Protein AF-A0A4D6N142-F1 (afdb_monomer_lite)

Organism: Vigna unguiculata (NCBI:txid3917)

Foldseek 3Di:
DDDDDDDDDDDPPPPPPPPPPPVPPDDLVVVLVVQQVVQQPDDLVSLCCVPPVVVDDWGKDFDFDPCLVVVLLVVVVVVPDDPVPDDRDPDDPDPVNVVSRVVGTPDMHTHPDGHDHDDDDD

Structure (mmCIF, N/CA/C/O backbone):
data_AF-A0A4D6N142-F1
#
_entry.id   AF-A0A4D6N142-F1
#
loop_
_atom_site.group_PDB
_atom_site.id
_atom_site.type_symbol
_atom_site.label_atom_id
_atom_site.label_alt_id
_atom_site.label_comp_id
_atom_site.label_asym_id
_atom_site.label_entity_id
_atom_site.label_seq_id
_atom_site.pdbx_PDB_ins_code
_atom_site.Cartn_x
_atom_site.Cartn_y
_atom_site.Cartn_z
_atom_site.occupancy
_atom_site.B_iso_or_equiv
_atom_site.auth_seq_id
_atom_site.auth_comp_id
_atom_site.auth_asym_id
_atom_site.auth_atom_id
_atom_site.pdbx_PDB_model_num
ATOM 1 N N . MET A 1 1 ? -41.111 -25.253 55.307 1.00 45.56 1 MET A N 1
ATOM 2 C CA . MET A 1 1 ? -40.672 -26.613 54.936 1.00 45.56 1 MET A CA 1
ATOM 3 C C . MET A 1 1 ? -41.889 -27.205 54.247 1.00 45.56 1 MET A C 1
ATOM 5 O O . MET A 1 1 ? -42.939 -27.171 54.860 1.00 45.56 1 MET A O 1
ATOM 9 N N . ASP A 1 2 ? -41.910 -27.446 52.943 1.00 42.75 2 ASP A N 1
ATOM 10 C CA . ASP A 1 2 ? -40.875 -28.055 52.115 1.00 42.75 2 ASP A CA 1
ATOM 11 C C . ASP A 1 2 ? -40.637 -27.294 50.808 1.00 42.75 2 ASP A C 1
ATOM 13 O O . ASP A 1 2 ? -41.562 -26.839 50.141 1.00 42.75 2 ASP A O 1
ATOM 17 N N . GLY A 1 3 ? -39.357 -27.130 50.480 1.00 37.03 3 GLY A N 1
ATOM 18 C CA . GLY A 1 3 ? -38.912 -26.670 49.174 1.00 37.03 3 GLY A CA 1
ATOM 19 C C . GLY A 1 3 ? -38.708 -27.830 48.199 1.00 37.03 3 GLY A C 1
ATOM 20 O O . GLY A 1 3 ? -38.948 -28.988 48.538 1.00 37.03 3 GLY A O 1
ATOM 21 N N . LYS A 1 4 ? -38.116 -27.466 47.051 1.00 41.62 4 LYS A N 1
ATOM 22 C CA . LYS A 1 4 ? -37.765 -28.260 45.851 1.00 41.62 4 LYS A CA 1
ATOM 23 C C . LYS A 1 4 ? -38.856 -28.174 44.773 1.00 41.62 4 LYS A C 1
ATOM 25 O O . LYS A 1 4 ? -40.022 -28.360 45.063 1.00 41.62 4 LYS A O 1
ATOM 30 N N . LYS A 1 5 ? -38.557 -27.908 43.502 1.00 36.97 5 LYS A N 1
ATOM 31 C CA . LYS A 1 5 ? -37.288 -27.728 42.784 1.00 36.97 5 LYS A CA 1
ATOM 32 C C . LYS A 1 5 ? -37.615 -26.988 41.482 1.00 36.97 5 LYS A C 1
ATOM 34 O O . LYS A 1 5 ? -38.625 -27.269 40.849 1.00 36.97 5 LYS A O 1
ATOM 39 N N . LEU A 1 6 ? -36.750 -26.046 41.134 1.00 37.47 6 LEU A N 1
ATOM 40 C CA . LEU A 1 6 ? -36.702 -25.340 39.860 1.00 37.47 6 LEU A CA 1
ATOM 41 C C . LEU A 1 6 ? -36.504 -26.324 38.701 1.00 37.47 6 LEU A C 1
ATOM 43 O O . LEU A 1 6 ? -35.564 -27.115 38.748 1.00 37.47 6 LEU A O 1
ATOM 47 N N . GLU A 1 7 ? -37.298 -26.195 37.642 1.00 33.50 7 GLU A N 1
ATOM 48 C CA . GLU A 1 7 ? -36.910 -26.634 36.300 1.00 33.50 7 GLU A CA 1
ATOM 49 C C . GLU A 1 7 ? -37.274 -25.537 35.298 1.00 33.50 7 GLU A C 1
ATOM 51 O O . GLU A 1 7 ? -38.403 -25.418 34.829 1.00 33.50 7 GLU A O 1
ATOM 56 N N . TYR A 1 8 ? -36.280 -24.700 35.006 1.00 30.25 8 TYR A N 1
ATOM 57 C CA . TYR A 1 8 ? -36.270 -23.848 33.828 1.00 30.25 8 TYR A CA 1
ATOM 58 C C . TYR A 1 8 ? -35.992 -24.747 32.624 1.00 30.25 8 TYR A C 1
ATOM 60 O O . TYR A 1 8 ? -34.934 -25.372 32.544 1.00 30.25 8 TYR A O 1
ATOM 68 N N . LYS A 1 9 ? -36.951 -24.847 31.704 1.00 39.12 9 LYS A N 1
ATOM 69 C CA . LYS A 1 9 ? -36.753 -25.545 30.436 1.00 39.12 9 LYS A CA 1
ATOM 70 C C . LYS A 1 9 ? -36.220 -24.574 29.390 1.00 39.12 9 LYS A C 1
ATOM 72 O O . LYS A 1 9 ? -36.951 -23.699 28.948 1.00 39.12 9 LYS A O 1
ATOM 77 N N . GLY A 1 10 ? -34.979 -24.835 28.986 1.00 33.06 10 GLY A N 1
ATOM 78 C CA . GLY A 1 10 ? -34.554 -24.820 27.589 1.00 33.06 10 GLY A CA 1
ATOM 79 C C . GLY A 1 10 ? -34.252 -23.457 26.989 1.00 33.06 10 GLY A C 1
ATOM 80 O O . GLY A 1 10 ? -35.142 -22.785 26.485 1.00 33.06 10 GLY A O 1
ATOM 81 N N . GLU A 1 11 ? -32.963 -23.126 26.968 1.00 36.75 11 GLU A N 1
ATOM 82 C CA . GLU A 1 11 ? -32.345 -22.217 26.007 1.00 36.75 11 GLU A CA 1
ATOM 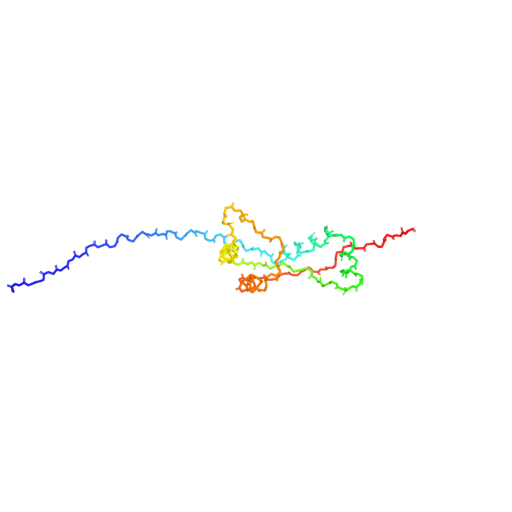83 C C . GLU A 1 11 ? -32.809 -22.547 24.582 1.00 36.75 11 GLU A C 1
ATOM 85 O O . GLU A 1 11 ? -32.475 -23.599 24.032 1.00 36.75 11 GLU A O 1
ATOM 90 N N . GLU A 1 12 ? -33.534 -21.628 23.947 1.00 34.97 12 GLU A N 1
ATOM 91 C CA . GLU A 1 12 ? -33.590 -21.604 22.492 1.00 34.97 12 GLU A CA 1
ATOM 92 C C . GLU A 1 12 ? -32.272 -20.985 22.019 1.00 34.97 12 GLU A C 1
ATOM 94 O O . GLU A 1 12 ? -32.120 -19.774 21.857 1.00 34.97 12 GLU A O 1
ATOM 99 N N . ALA A 1 13 ? -31.259 -21.843 21.904 1.00 37.62 13 ALA A N 1
ATOM 100 C CA . ALA A 1 13 ? -30.022 -21.519 21.228 1.00 37.62 13 ALA A CA 1
ATOM 101 C C . ALA A 1 13 ? -30.373 -21.173 19.777 1.00 37.62 13 ALA A C 1
ATOM 103 O O . ALA A 1 13 ? -30.522 -22.057 18.930 1.00 37.62 13 ALA A O 1
ATOM 104 N N . VAL A 1 14 ? -30.513 -19.876 19.498 1.00 38.09 14 VAL A N 1
ATOM 105 C CA . VAL A 1 14 ? -30.452 -19.338 18.142 1.00 38.09 14 VAL A CA 1
ATOM 106 C C . VAL A 1 14 ? -29.081 -19.725 17.609 1.00 38.09 14 VAL A C 1
ATOM 108 O O . VAL A 1 14 ? -28.070 -19.073 17.877 1.00 38.09 14 VAL A O 1
ATOM 111 N N . LYS A 1 15 ? -29.052 -20.852 16.896 1.00 36.78 15 LYS A N 1
ATOM 112 C CA . LYS A 1 15 ? -27.958 -21.256 16.029 1.00 36.78 15 LYS A CA 1
ATOM 113 C C . LYS A 1 15 ? -27.813 -20.138 15.009 1.00 36.78 15 LYS A C 1
ATOM 115 O O . LYS A 1 15 ? -28.537 -20.095 14.023 1.00 36.78 15 LYS A O 1
ATOM 120 N N . ARG A 1 16 ? -26.914 -19.193 15.282 1.00 41.00 16 ARG A N 1
ATOM 121 C CA . ARG A 1 16 ? -26.354 -18.368 14.221 1.00 41.00 16 ARG A CA 1
ATOM 122 C C . ARG A 1 16 ? -25.524 -19.324 13.390 1.00 41.00 16 ARG A C 1
ATOM 124 O O . ARG A 1 16 ? -24.469 -19.784 13.822 1.00 41.00 16 ARG A O 1
ATOM 131 N N . GLU A 1 17 ? -26.115 -19.725 12.278 1.00 35.03 17 GLU A N 1
ATOM 132 C CA . GLU A 1 17 ? -25.448 -20.432 11.204 1.00 35.03 17 GLU A CA 1
ATOM 133 C C . GLU A 1 17 ? -24.178 -19.642 10.888 1.00 35.03 17 GLU A C 1
ATOM 135 O O . GLU A 1 17 ? -24.226 -18.432 10.665 1.00 35.03 17 GLU A O 1
ATOM 140 N N . ALA A 1 18 ? -23.028 -20.304 11.009 1.00 43.94 18 ALA A N 1
ATOM 141 C CA . ALA A 1 18 ? -21.761 -19.741 10.592 1.00 43.94 18 ALA A CA 1
ATOM 142 C C . ALA A 1 18 ? -21.875 -19.492 9.088 1.00 43.94 18 ALA A C 1
ATOM 144 O O . ALA A 1 18 ? -21.851 -20.433 8.292 1.00 43.94 18 ALA A O 1
ATOM 145 N N . GLU A 1 19 ? -22.102 -18.233 8.717 1.00 45.06 19 GLU A N 1
ATOM 146 C CA . GLU A 1 19 ? -22.097 -17.811 7.329 1.00 45.06 19 GLU A CA 1
ATOM 147 C C . GLU A 1 19 ? -20.730 -18.165 6.751 1.00 45.06 19 GLU A C 1
ATOM 149 O O . GLU A 1 19 ? -19.687 -17.760 7.258 1.00 45.06 19 GLU A O 1
ATOM 154 N N . ASN A 1 20 ? -20.788 -19.013 5.731 1.00 48.75 20 ASN A N 1
ATOM 155 C CA . ASN A 1 20 ? -19.708 -19.478 4.886 1.00 48.75 20 ASN A CA 1
ATOM 156 C C . ASN A 1 20 ? -18.686 -18.358 4.625 1.00 48.75 20 ASN A C 1
ATOM 158 O O . ASN A 1 20 ? -18.899 -17.508 3.756 1.00 48.75 20 ASN A O 1
ATOM 162 N N . GLU A 1 21 ? -17.590 -18.358 5.388 1.00 53.22 21 GLU A N 1
ATOM 163 C CA . GLU A 1 21 ? -16.417 -17.526 5.144 1.00 53.22 21 GLU A CA 1
ATOM 164 C C . GLU A 1 21 ? -15.834 -17.977 3.804 1.00 53.22 21 GLU A C 1
ATOM 166 O O . GLU A 1 21 ? -14.976 -18.856 3.722 1.00 53.22 21 GLU A O 1
ATOM 171 N N . ASN A 1 22 ? -16.340 -17.386 2.722 1.00 56.56 22 ASN A N 1
ATOM 172 C CA . ASN A 1 22 ? -15.737 -17.479 1.408 1.00 56.56 22 ASN A CA 1
ATOM 173 C C . ASN A 1 22 ? -14.435 -16.675 1.470 1.00 56.56 22 ASN A C 1
ATOM 175 O O . ASN A 1 22 ? -14.351 -15.534 1.014 1.00 56.56 22 ASN A O 1
ATOM 179 N N . THR A 1 23 ? -13.441 -17.251 2.142 1.00 59.28 23 THR A N 1
ATOM 180 C CA . THR A 1 23 ? -12.081 -16.748 2.229 1.00 59.28 23 THR A CA 1
ATOM 181 C C . THR A 1 23 ? -11.512 -16.844 0.827 1.00 59.28 23 THR A C 1
ATOM 183 O O . THR A 1 23 ? -10.995 -17.870 0.393 1.00 59.28 23 THR A O 1
ATOM 186 N N . VAL A 1 24 ? -11.685 -15.763 0.068 1.00 66.69 24 VAL A N 1
ATOM 187 C CA . VAL A 1 24 ? -11.055 -15.610 -1.236 1.00 66.69 24 VAL A CA 1
ATOM 188 C C . VAL A 1 24 ? -9.556 -15.563 -0.976 1.00 66.69 24 VAL A C 1
ATOM 190 O O . VAL A 1 24 ? -9.013 -14.541 -0.557 1.00 66.69 24 VAL A O 1
ATOM 193 N N . VAL A 1 25 ? -8.893 -16.698 -1.179 1.00 71.62 25 VAL A N 1
ATOM 194 C CA . VAL A 1 25 ? -7.437 -16.777 -1.174 1.00 71.62 25 VAL A CA 1
ATOM 195 C C . VAL A 1 25 ? -6.970 -16.069 -2.438 1.00 71.62 25 VAL A C 1
ATOM 197 O O . VAL A 1 25 ? -7.009 -16.625 -3.534 1.00 71.62 25 VAL A O 1
ATOM 200 N N . VAL A 1 26 ? -6.607 -14.796 -2.297 1.00 77.38 26 VAL A N 1
ATOM 201 C CA . VAL A 1 26 ? -5.982 -14.041 -3.379 1.00 77.38 26 VAL A CA 1
ATOM 202 C C . VAL A 1 26 ? -4.545 -14.529 -3.498 1.00 77.38 26 VAL A C 1
ATOM 204 O O . VAL A 1 26 ? -3.792 -14.483 -2.526 1.00 77.38 26 VAL A O 1
ATOM 207 N N . ASP A 1 27 ? -4.176 -15.017 -4.681 1.00 89.00 27 ASP A N 1
ATOM 208 C CA . ASP A 1 27 ? -2.801 -15.412 -4.963 1.00 89.00 27 ASP A CA 1
ATOM 209 C C . ASP A 1 27 ? -1.864 -14.203 -4.815 1.00 89.00 27 ASP A C 1
ATOM 211 O O . ASP A 1 27 ? -2.135 -13.118 -5.337 1.00 89.00 27 ASP A O 1
ATOM 215 N N . GLY A 1 28 ? -0.754 -14.391 -4.100 1.00 92.06 28 GLY A N 1
ATOM 216 C CA . GLY A 1 28 ? 0.212 -13.329 -3.834 1.00 92.06 28 GLY A CA 1
ATOM 217 C C . GLY A 1 28 ? 0.787 -12.733 -5.117 1.00 92.06 28 GLY A C 1
ATOM 218 O O . GLY A 1 28 ? 0.961 -11.519 -5.195 1.00 92.06 28 GLY A O 1
ATOM 219 N N . SER A 1 29 ? 0.966 -13.560 -6.154 1.00 94.44 29 SER A N 1
ATOM 220 C CA . SER A 1 29 ? 1.448 -13.099 -7.462 1.00 94.44 29 SER A CA 1
ATOM 221 C C . SER A 1 29 ? 0.507 -12.067 -8.099 1.00 94.44 29 SER A C 1
ATOM 223 O O . SER A 1 29 ? 0.953 -11.084 -8.686 1.00 94.44 29 SER A O 1
ATOM 225 N N . VAL A 1 30 ? -0.809 -12.217 -7.906 1.00 96.44 30 VAL A N 1
ATOM 226 C CA . VAL A 1 30 ? -1.811 -11.271 -8.415 1.00 96.44 30 VAL A CA 1
ATOM 227 C C . VAL A 1 30 ? -1.696 -9.929 -7.699 1.00 96.44 30 VAL A C 1
ATOM 229 O O . VAL A 1 30 ? -1.862 -8.884 -8.327 1.00 96.44 30 VAL A O 1
ATOM 232 N N . LEU A 1 31 ? -1.386 -9.923 -6.400 1.00 96.69 31 LEU A N 1
ATOM 233 C CA . LEU A 1 31 ? -1.197 -8.685 -5.639 1.00 96.69 31 LEU A CA 1
ATOM 234 C C . LEU A 1 31 ? 0.128 -7.993 -5.980 1.00 96.69 31 LEU A C 1
ATOM 236 O O . LEU A 1 31 ? 0.164 -6.763 -6.040 1.00 96.69 31 LEU A O 1
ATOM 240 N N . GLU A 1 32 ? 1.183 -8.746 -6.283 1.00 97.81 32 GLU A N 1
ATOM 241 C CA . GLU A 1 32 ? 2.427 -8.204 -6.847 1.00 97.81 32 GLU A CA 1
ATOM 242 C C . GLU A 1 32 ? 2.189 -7.573 -8.231 1.00 97.81 32 GLU A C 1
ATOM 244 O O . GLU A 1 32 ? 2.619 -6.442 -8.481 1.00 97.81 32 GLU A O 1
ATOM 249 N N . GLU A 1 33 ? 1.413 -8.230 -9.102 1.00 98.00 33 GLU A N 1
ATOM 250 C CA . GLU A 1 33 ? 1.006 -7.672 -10.399 1.00 98.00 33 GLU A CA 1
ATOM 251 C C . GLU A 1 33 ? 0.131 -6.415 -10.242 1.00 98.00 33 GLU A C 1
ATOM 253 O O . GLU A 1 33 ? 0.289 -5.437 -10.978 1.00 98.00 33 GLU A O 1
ATOM 258 N N . CYS A 1 34 ? -0.741 -6.372 -9.229 1.00 97.94 34 CYS A N 1
ATOM 259 C CA . CYS A 1 34 ? -1.473 -5.153 -8.878 1.00 97.94 34 CYS A CA 1
ATOM 260 C C . CYS A 1 34 ? -0.525 -4.009 -8.484 1.00 97.94 34 CYS A C 1
ATOM 262 O O . CYS A 1 34 ? -0.758 -2.866 -8.882 1.00 97.94 34 CYS A O 1
ATOM 264 N N . CYS A 1 35 ? 0.547 -4.292 -7.732 1.00 98.31 35 CYS A N 1
ATOM 265 C CA . CYS A 1 35 ? 1.515 -3.271 -7.324 1.00 98.31 35 CYS A CA 1
ATOM 266 C C . CYS A 1 35 ? 2.163 -2.605 -8.544 1.00 98.31 35 CYS A C 1
ATOM 268 O O . CYS A 1 35 ? 2.149 -1.376 -8.662 1.00 98.31 35 CYS A O 1
ATOM 270 N N . ILE A 1 36 ? 2.683 -3.406 -9.480 1.00 98.44 36 ILE A N 1
ATOM 271 C CA . ILE A 1 36 ? 3.321 -2.872 -10.689 1.00 98.44 36 ILE A CA 1
ATOM 272 C C . ILE A 1 36 ? 2.309 -2.202 -11.623 1.00 98.44 36 ILE A C 1
ATOM 274 O O . ILE A 1 36 ? 2.625 -1.172 -12.217 1.00 98.44 36 ILE A O 1
ATOM 278 N N . ALA A 1 37 ? 1.073 -2.703 -11.714 1.00 98.44 37 ALA A N 1
ATOM 279 C CA . ALA A 1 37 ? 0.020 -2.054 -12.495 1.00 98.44 37 ALA A CA 1
ATOM 280 C C . ALA A 1 37 ? -0.262 -0.623 -12.004 1.00 98.44 37 ALA A C 1
ATOM 282 O O . ALA A 1 37 ? -0.445 0.279 -12.824 1.00 98.44 37 ALA A O 1
ATOM 283 N N . VAL A 1 38 ? -0.241 -0.391 -10.686 1.00 98.25 38 VAL A N 1
ATOM 284 C CA . VAL A 1 38 ? -0.353 0.960 -10.115 1.00 98.25 38 VAL A CA 1
ATOM 285 C C . VAL A 1 38 ? 0.870 1.805 -10.475 1.00 98.25 38 VAL A C 1
ATOM 287 O O . VAL A 1 38 ? 0.697 2.917 -10.972 1.00 98.25 38 VAL A O 1
ATOM 290 N N . GLU A 1 39 ? 2.092 1.293 -10.285 1.00 98.31 39 GLU A N 1
ATOM 291 C CA . GLU A 1 39 ? 3.321 2.038 -10.611 1.00 98.31 39 GLU A CA 1
ATOM 292 C C . GLU A 1 39 ? 3.388 2.465 -12.092 1.00 98.31 39 GLU A C 1
ATOM 294 O O . GLU A 1 39 ? 3.824 3.578 -12.392 1.00 98.31 39 GLU A O 1
ATOM 299 N N . GLU A 1 40 ? 2.920 1.628 -13.025 1.00 98.25 40 GLU A N 1
ATOM 300 C CA . GLU A 1 40 ? 2.899 1.936 -14.466 1.00 98.25 40 GLU A CA 1
ATOM 301 C C . GLU A 1 40 ? 1.952 3.104 -14.816 1.00 98.25 40 GLU A C 1
ATOM 303 O O . GLU A 1 40 ? 2.209 3.845 -15.775 1.00 98.25 40 GLU A O 1
ATOM 308 N N . GLN A 1 41 ? 0.889 3.310 -14.028 1.00 98.12 41 GLN A N 1
ATOM 309 C CA . GLN A 1 41 ? -0.093 4.393 -14.207 1.00 98.12 41 GLN A CA 1
ATOM 310 C C . GLN A 1 41 ? 0.293 5.703 -13.510 1.00 98.12 41 GLN A C 1
ATOM 312 O O . GLN A 1 41 ? -0.332 6.738 -13.754 1.00 98.12 41 GLN A O 1
ATOM 317 N N . LEU A 1 42 ? 1.323 5.690 -12.662 1.00 97.44 42 LEU A N 1
ATOM 318 C CA . LEU A 1 42 ? 1.839 6.906 -12.043 1.00 97.44 42 LEU A CA 1
ATOM 319 C C . LEU A 1 42 ? 2.605 7.769 -13.057 1.00 97.44 42 LEU A C 1
ATOM 321 O O . LEU A 1 42 ? 2.921 7.360 -14.181 1.00 97.44 42 LEU A O 1
ATOM 325 N N . ASP A 1 43 ? 2.853 9.018 -12.669 1.00 96.81 43 ASP A N 1
ATOM 326 C CA . ASP A 1 43 ? 3.400 10.021 -13.571 1.00 96.81 43 ASP A CA 1
ATOM 327 C C . ASP A 1 43 ? 4.848 9.725 -14.014 1.00 96.81 43 ASP A C 1
ATOM 329 O O . ASP A 1 43 ? 5.548 8.834 -13.522 1.00 96.81 43 ASP A O 1
ATOM 333 N N . TYR A 1 44 ? 5.309 10.492 -15.001 1.00 96.75 44 TYR A N 1
ATOM 334 C CA . TYR A 1 44 ? 6.662 10.368 -15.540 1.00 96.75 44 TYR A CA 1
ATOM 335 C C . TYR A 1 44 ? 7.755 10.553 -14.475 1.00 96.75 44 TYR A C 1
ATOM 337 O O . TYR A 1 44 ? 8.800 9.909 -14.565 1.00 96.75 44 TYR A O 1
ATOM 345 N N . ILE A 1 45 ? 7.533 11.427 -13.488 1.00 97.19 45 ILE A N 1
ATOM 346 C CA . ILE A 1 45 ? 8.518 11.744 -12.450 1.00 97.19 45 ILE A CA 1
ATOM 347 C C . ILE A 1 45 ? 8.635 10.580 -11.473 1.00 97.19 45 ILE A C 1
ATOM 349 O O . ILE A 1 45 ? 9.749 10.148 -11.198 1.00 97.19 45 ILE A O 1
ATOM 353 N N . TYR A 1 46 ? 7.516 10.010 -11.024 1.00 98.00 46 TYR A N 1
ATOM 354 C CA . TYR A 1 46 ? 7.494 8.800 -10.211 1.00 98.00 46 TYR A CA 1
ATOM 355 C C . TYR A 1 46 ? 8.256 7.670 -10.904 1.00 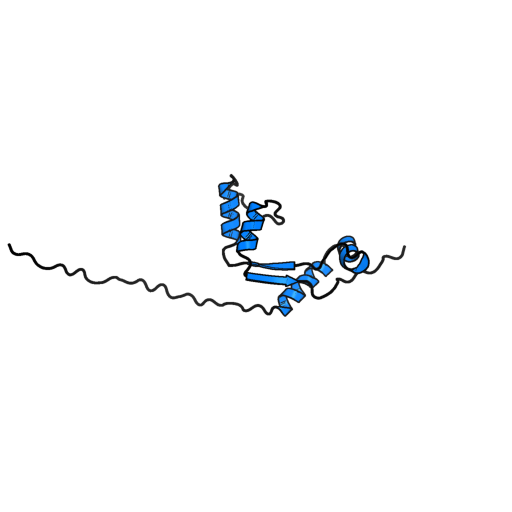98.00 46 TYR A C 1
ATOM 357 O O . TYR A 1 46 ? 9.175 7.093 -10.323 1.00 98.00 46 TYR A O 1
ATOM 365 N N . LYS A 1 47 ? 7.943 7.409 -12.180 1.00 98.06 47 LYS A N 1
ATOM 366 C CA . LYS A 1 47 ? 8.594 6.341 -12.950 1.00 98.06 47 LYS A CA 1
ATOM 367 C C . LYS A 1 47 ? 10.094 6.590 -13.139 1.00 98.06 47 LYS A C 1
ATOM 369 O O . LYS A 1 47 ? 10.863 5.634 -13.043 1.00 98.06 47 LYS A O 1
ATOM 374 N N . ARG A 1 48 ? 10.536 7.846 -13.308 1.00 97.56 48 ARG A N 1
ATOM 375 C CA . ARG A 1 48 ? 11.969 8.205 -13.305 1.00 97.56 48 ARG A CA 1
ATOM 376 C C . ARG A 1 48 ? 12.615 7.925 -11.953 1.00 97.56 48 ARG A C 1
ATOM 378 O O . ARG A 1 48 ? 13.643 7.256 -11.897 1.00 97.56 48 ARG A O 1
ATOM 385 N N . CYS A 1 49 ? 12.007 8.413 -10.873 1.00 98.06 49 CYS A N 1
ATOM 386 C CA . CYS A 1 49 ? 12.522 8.260 -9.516 1.00 98.06 49 CYS A CA 1
ATOM 387 C C . CYS A 1 49 ? 12.638 6.786 -9.107 1.00 98.06 49 CYS A C 1
ATOM 389 O O . CYS A 1 49 ? 13.588 6.403 -8.428 1.00 98.06 49 CYS A O 1
ATOM 391 N N . ARG A 1 50 ? 11.690 5.959 -9.556 1.00 97.94 50 ARG A N 1
ATOM 392 C CA . ARG A 1 50 ? 11.633 4.521 -9.295 1.00 97.94 50 ARG A CA 1
ATOM 393 C C . ARG A 1 50 ? 12.625 3.715 -10.143 1.00 97.94 50 ARG A C 1
ATOM 395 O O . ARG A 1 50 ? 13.267 2.809 -9.614 1.00 97.94 50 ARG A O 1
ATOM 402 N N . SER A 1 51 ? 12.760 4.039 -11.431 1.00 97.38 51 SER A N 1
ATOM 403 C CA . SER A 1 51 ? 13.501 3.209 -12.402 1.00 97.38 51 SER A CA 1
ATOM 404 C C . SER A 1 51 ? 14.941 3.663 -12.633 1.00 97.38 51 SER A C 1
ATOM 406 O O . SER A 1 51 ? 15.819 2.831 -12.844 1.00 97.38 51 SER A O 1
ATOM 408 N N . HIS A 1 52 ? 15.193 4.974 -12.587 1.00 96.50 52 HIS A N 1
ATOM 409 C CA . HIS A 1 52 ? 16.479 5.585 -12.932 1.00 96.50 52 HIS A CA 1
ATOM 410 C C . HIS A 1 52 ? 17.166 6.212 -11.716 1.00 96.50 52 HIS A C 1
ATOM 412 O O . HIS A 1 52 ? 18.260 5.792 -11.358 1.00 96.50 52 HIS A O 1
ATOM 418 N N . ASP A 1 53 ? 16.515 7.170 -11.043 1.00 97.19 53 ASP A N 1
ATOM 419 C CA . ASP A 1 53 ? 17.156 7.922 -9.947 1.00 97.19 53 ASP A CA 1
ATOM 420 C C . ASP A 1 53 ? 17.269 7.084 -8.656 1.00 97.19 53 ASP A C 1
ATOM 422 O O . ASP A 1 53 ? 18.003 7.452 -7.741 1.00 97.19 53 ASP A O 1
ATOM 426 N N . LYS A 1 54 ? 16.530 5.964 -8.576 1.00 96.19 54 LYS A N 1
ATOM 427 C CA . LYS A 1 54 ? 16.456 5.032 -7.433 1.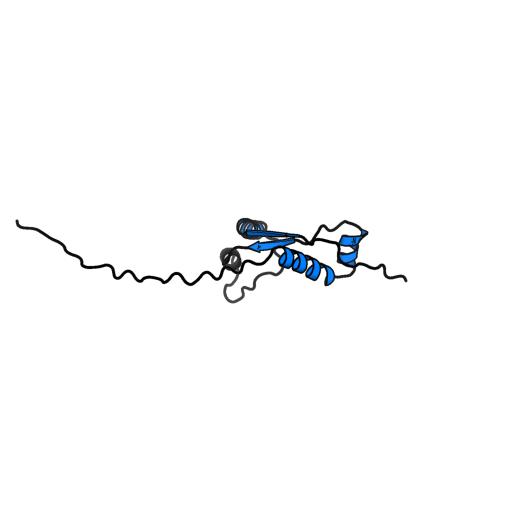00 96.19 54 LYS A CA 1
ATOM 428 C C . LYS A 1 54 ? 16.178 5.716 -6.085 1.00 96.19 54 LYS A C 1
ATOM 430 O O . LYS A 1 54 ? 16.583 5.228 -5.034 1.00 96.19 54 LYS A O 1
ATOM 435 N N . SER A 1 55 ? 15.459 6.837 -6.108 1.00 98.12 55 SER A N 1
ATOM 436 C CA . SER A 1 55 ? 15.078 7.623 -4.926 1.00 98.12 55 SER A CA 1
ATOM 437 C C . SER A 1 55 ? 13.728 7.210 -4.330 1.00 98.12 55 SER A C 1
ATOM 439 O O . SER A 1 55 ? 13.389 7.615 -3.219 1.00 98.12 55 SER A O 1
ATOM 441 N N . VAL A 1 56 ? 12.959 6.393 -5.056 1.00 98.19 56 VAL A N 1
ATOM 442 C CA . VAL A 1 56 ? 11.685 5.809 -4.622 1.00 98.19 56 VAL A CA 1
ATOM 443 C C . VAL A 1 56 ? 11.822 4.288 -4.646 1.00 98.19 56 VAL A C 1
ATOM 445 O O . VAL A 1 56 ? 12.229 3.723 -5.660 1.00 98.19 56 VAL A O 1
ATOM 448 N N . GLY A 1 57 ? 11.510 3.635 -3.525 1.00 98.25 57 GLY A N 1
ATOM 449 C CA . GLY A 1 57 ? 11.488 2.172 -3.426 1.00 98.25 57 GLY A CA 1
ATOM 450 C C . GLY A 1 57 ? 10.245 1.545 -4.078 1.00 98.25 57 GLY A C 1
ATOM 451 O O . GLY A 1 57 ? 9.346 2.280 -4.491 1.00 98.25 57 GLY A O 1
ATOM 452 N N . PRO A 1 58 ? 10.173 0.204 -4.155 1.00 98.31 58 PRO A N 1
ATOM 453 C CA . PRO A 1 58 ? 9.013 -0.509 -4.690 1.00 98.31 58 PRO A CA 1
ATOM 454 C C . PRO A 1 58 ? 7.717 -0.131 -3.975 1.00 98.31 58 PRO A C 1
ATOM 456 O O . PRO A 1 58 ? 7.673 -0.115 -2.742 1.00 98.31 58 PRO A O 1
ATOM 459 N N . LEU A 1 59 ? 6.661 0.151 -4.743 1.00 98.56 59 LEU A N 1
ATOM 460 C CA . LEU A 1 59 ? 5.318 0.329 -4.196 1.00 98.56 59 LEU A CA 1
ATOM 461 C C . LEU A 1 59 ? 4.894 -0.909 -3.401 1.00 98.56 59 LEU A C 1
ATOM 463 O O . LEU A 1 59 ? 5.098 -2.035 -3.850 1.00 98.56 59 LEU A O 1
ATOM 467 N N . GLU A 1 60 ? 4.284 -0.677 -2.240 1.00 98.38 60 GLU A N 1
ATOM 468 C CA . GLU A 1 60 ? 3.767 -1.718 -1.356 1.00 98.38 60 GLU A CA 1
ATOM 469 C C . GLU A 1 60 ? 2.236 -1.647 -1.280 1.00 98.38 60 GLU A C 1
ATOM 471 O O . GLU A 1 60 ? 1.672 -0.586 -0.991 1.00 98.38 60 GLU A O 1
ATOM 476 N N . ILE A 1 61 ? 1.567 -2.782 -1.474 1.00 97.88 61 ILE A N 1
ATOM 477 C CA . ILE A 1 61 ? 0.157 -2.976 -1.129 1.00 97.88 61 ILE A CA 1
ATOM 478 C C . ILE A 1 61 ? 0.093 -3.813 0.147 1.00 97.88 61 ILE A C 1
ATOM 480 O O . ILE A 1 61 ? 0.646 -4.909 0.217 1.00 97.88 61 ILE A O 1
ATOM 484 N N . ARG A 1 62 ? -0.619 -3.304 1.157 1.00 97.44 62 ARG A N 1
ATOM 485 C CA . ARG A 1 62 ? -0.885 -4.021 2.409 1.00 97.44 62 ARG A CA 1
ATOM 486 C C . ARG A 1 62 ? -2.348 -4.421 2.483 1.00 97.44 62 ARG A C 1
ATOM 488 O O . ARG A 1 62 ? -3.226 -3.561 2.419 1.00 97.44 62 ARG A O 1
ATOM 495 N N . VAL A 1 63 ? -2.594 -5.714 2.642 1.00 96.25 63 VAL A N 1
ATOM 496 C CA . VAL A 1 63 ? -3.925 -6.268 2.895 1.00 96.25 63 VAL A CA 1
ATOM 497 C C . VAL A 1 63 ? -4.210 -6.150 4.385 1.00 96.25 63 VAL A C 1
ATOM 499 O O . VAL A 1 63 ? -3.334 -6.412 5.207 1.00 96.25 63 VAL A O 1
ATOM 502 N N . VAL A 1 64 ? -5.422 -5.730 4.733 1.00 96.88 64 VAL A N 1
ATOM 503 C CA . VAL A 1 64 ? -5.858 -5.558 6.121 1.00 96.88 64 VAL A CA 1
ATOM 504 C C . VAL A 1 64 ? -7.050 -6.453 6.433 1.00 96.88 64 VAL A C 1
ATOM 506 O O . VAL A 1 64 ? -7.785 -6.852 5.530 1.00 96.88 64 VAL A O 1
ATOM 509 N N . GLU A 1 65 ? -7.253 -6.746 7.714 1.00 96.69 65 GLU A N 1
ATOM 510 C CA . GLU A 1 65 ? -8.419 -7.491 8.196 1.00 96.69 65 GLU A CA 1
ATOM 511 C C . GLU A 1 65 ? -9.737 -6.786 7.803 1.00 96.69 65 GLU A C 1
ATOM 513 O O . GLU A 1 65 ? -9.800 -5.545 7.807 1.00 96.69 65 GLU A O 1
ATOM 518 N N . PRO A 1 66 ? -10.821 -7.533 7.527 1.00 96.44 66 PRO A N 1
ATOM 519 C CA . PRO A 1 66 ? -12.162 -6.961 7.423 1.00 96.44 66 PRO A CA 1
ATOM 520 C C . PRO A 1 66 ? -12.510 -6.099 8.651 1.00 96.44 66 PRO A C 1
ATOM 522 O O . PRO A 1 66 ? -12.134 -6.417 9.777 1.00 96.44 66 PRO A O 1
ATOM 525 N N . GLY A 1 67 ? -13.190 -4.969 8.440 1.00 96.62 67 GLY A N 1
ATOM 526 C CA . GLY A 1 67 ? -13.527 -4.012 9.509 1.00 96.62 67 GLY A CA 1
ATOM 527 C C . GLY A 1 67 ? -12.403 -3.042 9.912 1.00 96.62 67 GLY A C 1
ATOM 528 O O . GLY A 1 67 ? -12.611 -2.150 10.739 1.00 96.62 67 GLY A O 1
ATOM 529 N N . SER A 1 68 ? -11.211 -3.135 9.308 1.00 97.31 68 SER A N 1
ATOM 530 C CA . SER A 1 68 ? -10.103 -2.204 9.596 1.00 97.31 68 SER A CA 1
ATOM 531 C C . SER A 1 68 ? -10.435 -0.745 9.268 1.00 97.31 68 SER A C 1
ATOM 533 O O . SER A 1 68 ? -10.034 0.168 9.992 1.00 97.31 68 SER A O 1
ATOM 535 N N . PHE A 1 69 ? -11.186 -0.510 8.189 1.00 96.75 69 PHE A N 1
ATOM 536 C CA . PHE A 1 69 ? -11.615 0.836 7.802 1.00 96.75 69 PHE A CA 1
ATOM 537 C C . PHE A 1 69 ? -12.764 1.373 8.667 1.00 96.75 69 PHE A C 1
ATOM 539 O O . PHE A 1 69 ? -12.837 2.587 8.856 1.00 96.75 69 PHE A O 1
ATOM 546 N N . ASP A 1 70 ? -13.578 0.499 9.262 1.00 96.56 70 ASP A N 1
ATOM 547 C CA . ASP A 1 70 ? -14.594 0.889 10.249 1.00 96.56 70 ASP A CA 1
ATOM 548 C C . ASP A 1 70 ? -13.913 1.338 11.547 1.00 96.56 70 ASP A C 1
ATOM 550 O O . ASP A 1 70 ? -14.164 2.431 12.046 1.00 96.56 70 ASP A O 1
ATOM 554 N N . SER A 1 71 ? -12.910 0.580 12.005 1.00 96.75 71 SER A N 1
ATOM 555 C CA . SER A 1 71 ? -12.068 0.982 13.144 1.00 96.75 71 SER A CA 1
ATOM 556 C C . SER A 1 71 ? -11.360 2.324 12.895 1.00 96.75 71 SER A C 1
ATOM 558 O O . SER A 1 71 ? -11.167 3.130 13.809 1.00 96.75 71 SER A O 1
ATOM 560 N N . LEU A 1 72 ? -10.946 2.581 11.648 1.00 96.62 72 LEU A N 1
ATOM 561 C CA . LEU A 1 72 ? -10.360 3.860 11.247 1.00 96.62 72 LEU A CA 1
ATOM 562 C C . LEU A 1 72 ? -11.391 4.998 11.294 1.00 96.62 72 LEU A C 1
ATOM 564 O O . LEU A 1 72 ? -11.056 6.103 11.728 1.00 96.62 72 LEU A O 1
ATOM 568 N N . MET A 1 73 ? -12.625 4.739 10.867 1.00 95.88 73 MET A N 1
ATOM 569 C CA . MET A 1 73 ? -13.733 5.688 10.948 1.00 95.88 73 MET A CA 1
ATOM 570 C C . MET A 1 73 ? -14.055 6.038 12.404 1.00 95.88 73 MET A C 1
ATOM 572 O O . MET A 1 73 ? -14.067 7.222 12.745 1.00 95.88 73 MET A O 1
ATOM 576 N N . ASP A 1 74 ? -14.193 5.039 13.279 1.00 96.25 74 ASP A N 1
ATOM 577 C CA . ASP A 1 74 ? -14.409 5.230 14.719 1.00 96.25 74 ASP A CA 1
ATOM 578 C C . ASP A 1 74 ? -13.305 6.085 15.347 1.00 96.25 74 ASP A C 1
ATOM 580 O O . ASP A 1 74 ? -13.561 7.003 16.134 1.00 96.25 74 ASP A O 1
ATOM 584 N N . LEU A 1 75 ? -12.053 5.848 14.943 1.00 95.50 75 LEU A N 1
ATOM 585 C CA . LEU A 1 75 ? -10.919 6.644 15.389 1.00 95.50 75 LEU A CA 1
ATOM 586 C C . LEU A 1 75 ? -11.058 8.126 15.001 1.00 95.50 75 LEU A C 1
ATOM 588 O O . LEU A 1 75 ? -10.706 8.989 15.811 1.00 95.50 75 LEU A O 1
ATOM 592 N N . PHE A 1 76 ? -11.541 8.442 13.799 1.00 94.19 76 PHE A N 1
ATOM 593 C CA . PHE A 1 76 ? -11.757 9.827 13.370 1.00 94.19 76 PHE A CA 1
ATOM 594 C C . PHE A 1 76 ? -12.994 10.458 14.016 1.00 94.19 76 PHE A C 1
ATOM 596 O O . PHE A 1 76 ? -12.932 11.625 14.405 1.00 94.19 76 PHE A O 1
ATOM 603 N N . ILE A 1 77 ? -14.075 9.700 14.212 1.00 94.19 77 ILE A N 1
ATOM 604 C CA . ILE A 1 77 ? -15.267 10.165 14.939 1.00 94.19 77 ILE A CA 1
ATOM 605 C C . ILE A 1 77 ? -14.899 10.511 16.385 1.00 94.19 77 ILE A C 1
ATOM 607 O O . ILE A 1 77 ? -15.240 11.591 16.863 1.00 94.19 77 ILE A O 1
ATOM 611 N N . SER A 1 78 ? -14.096 9.671 17.051 1.00 93.94 78 SER A N 1
ATOM 612 C CA . SER A 1 78 ? -13.594 9.948 18.409 1.00 93.94 78 SER A CA 1
ATOM 613 C C . SER A 1 78 ? -12.735 11.220 18.504 1.00 93.94 78 SER A C 1
ATOM 615 O O . SER A 1 78 ? -12.547 11.762 19.590 1.00 93.94 78 SER A O 1
ATOM 617 N N . GLN A 1 79 ? -12.213 11.707 17.372 1.00 92.81 79 GLN A N 1
ATOM 618 C CA . GLN A 1 79 ? -11.437 12.948 17.255 1.00 92.81 79 GLN A CA 1
ATOM 619 C C . GLN A 1 79 ? -12.282 14.140 16.777 1.00 92.81 79 GLN A C 1
ATOM 62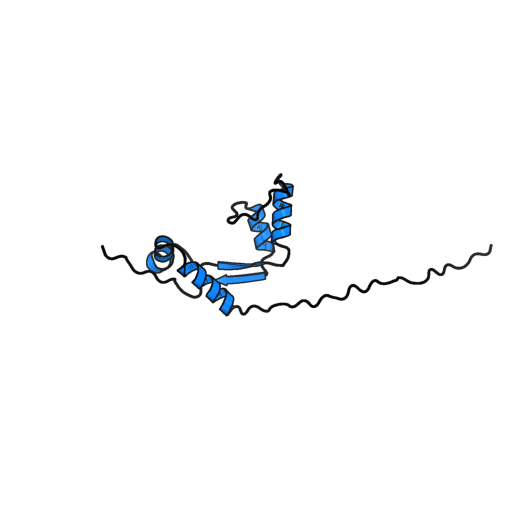1 O O . GLN A 1 79 ? -11.728 15.202 16.499 1.00 92.81 79 GLN A O 1
ATOM 626 N N . GLY A 1 80 ? -13.606 13.983 16.692 1.00 91.00 80 GLY A N 1
ATOM 627 C CA . GLY A 1 80 ? -14.542 15.051 16.341 1.00 91.00 80 GLY A CA 1
ATOM 628 C C . GLY A 1 80 ? -14.955 15.095 14.870 1.00 91.00 80 GLY A C 1
ATOM 629 O O . GLY A 1 80 ? -15.584 16.067 14.456 1.00 91.00 80 GLY A O 1
ATOM 630 N N . ALA A 1 81 ? -14.632 14.078 14.063 1.00 91.25 81 ALA A N 1
ATOM 631 C CA . ALA A 1 81 ? -15.184 13.984 12.713 1.00 91.25 81 ALA A CA 1
ATOM 632 C C . ALA A 1 81 ? -16.696 13.709 12.760 1.00 91.25 81 ALA A C 1
ATOM 634 O O . ALA A 1 81 ? -17.177 12.897 13.550 1.00 91.25 81 ALA A O 1
ATOM 635 N N . SER A 1 82 ? -17.450 14.361 11.874 1.00 92.44 82 SER A N 1
ATOM 636 C CA . SER A 1 82 ? -18.884 14.110 11.734 1.00 92.44 82 SER A CA 1
ATOM 637 C C . SER A 1 82 ? -19.130 12.778 11.031 1.00 92.44 82 SER A C 1
ATOM 639 O O . SER A 1 82 ? -18.684 12.579 9.900 1.00 92.44 82 SER A O 1
ATOM 641 N N . ILE A 1 83 ? -19.898 11.896 11.673 1.00 90.56 83 ILE A N 1
ATOM 642 C CA . ILE A 1 83 ? -20.295 10.596 11.116 1.00 90.56 83 ILE A CA 1
ATOM 643 C C . ILE A 1 83 ? -21.005 10.741 9.762 1.00 90.56 83 ILE A C 1
ATOM 645 O O . ILE A 1 83 ? -20.692 10.026 8.817 1.00 90.56 83 ILE A O 1
ATOM 649 N N . ASN A 1 84 ? -21.879 11.744 9.628 1.00 92.44 84 ASN A N 1
ATOM 650 C CA . ASN A 1 84 ? -22.696 11.969 8.431 1.00 92.44 84 ASN A CA 1
ATOM 651 C C . ASN A 1 84 ? -21.907 12.562 7.250 1.00 92.44 84 ASN A C 1
ATOM 653 O O . ASN A 1 84 ? -22.439 12.683 6.150 1.00 92.44 84 ASN A O 1
ATOM 657 N N . GLN A 1 85 ? -20.657 12.975 7.470 1.00 92.62 85 GLN A N 1
ATOM 658 C CA . GLN A 1 85 ? -19.787 13.560 6.443 1.00 92.62 85 GLN A CA 1
ATOM 659 C C . GLN A 1 85 ? -18.513 12.748 6.221 1.00 92.62 85 GLN A C 1
ATOM 661 O O . GLN A 1 85 ? -17.680 13.125 5.391 1.00 92.62 85 GLN A O 1
ATOM 666 N N . TYR A 1 86 ? -18.336 11.656 6.967 1.00 90.62 86 TYR A N 1
ATOM 667 C CA . TYR A 1 86 ? -17.117 10.881 6.901 1.00 90.62 86 TYR A CA 1
ATOM 668 C C . TYR A 1 86 ? -16.936 10.268 5.511 1.00 90.62 86 TYR A C 1
ATOM 670 O O . TYR A 1 86 ? -17.841 9.674 4.924 1.00 90.62 86 TYR A O 1
ATOM 678 N N . LYS A 1 87 ? -15.716 10.403 4.997 1.00 92.19 87 LYS A N 1
ATOM 679 C CA . LYS A 1 87 ? -15.208 9.663 3.848 1.00 92.19 87 LYS A CA 1
ATOM 680 C C . LYS A 1 87 ? -13.830 9.154 4.215 1.00 92.19 87 LYS A C 1
ATOM 682 O O . LYS A 1 87 ? -13.037 9.903 4.788 1.00 92.19 87 LYS A O 1
ATOM 687 N N . THR A 1 88 ? -13.524 7.921 3.831 1.00 92.19 88 THR A N 1
ATOM 688 C CA . THR A 1 88 ? -12.190 7.363 4.046 1.00 92.19 88 THR A CA 1
ATOM 689 C C . THR A 1 88 ? -11.146 8.240 3.345 1.00 92.19 88 THR A C 1
ATOM 691 O O . THR A 1 88 ? -11.229 8.439 2.126 1.00 92.19 88 THR A O 1
ATOM 694 N N . PRO A 1 89 ? -10.173 8.804 4.081 1.00 91.69 89 PRO A N 1
ATOM 695 C CA . PRO A 1 89 ? -9.151 9.649 3.485 1.00 91.69 89 PRO A CA 1
ATOM 696 C C . PRO A 1 89 ? -8.251 8.822 2.565 1.00 91.69 89 PRO A C 1
ATOM 698 O O . PRO A 1 89 ? -7.790 7.745 2.933 1.00 91.69 89 PRO A O 1
ATOM 701 N N . ARG A 1 90 ? -7.941 9.356 1.378 1.00 93.31 90 ARG A N 1
ATOM 702 C CA . ARG A 1 90 ? -7.046 8.691 0.410 1.00 93.31 90 ARG A CA 1
ATOM 703 C C . ARG A 1 90 ? -5.589 8.625 0.879 1.00 93.31 90 ARG A C 1
ATOM 705 O O . ARG A 1 90 ? -4.843 7.767 0.433 1.00 93.31 90 ARG A O 1
ATOM 712 N N . CYS A 1 91 ? -5.173 9.550 1.745 1.00 94.81 91 CYS A N 1
ATOM 713 C CA . CYS A 1 91 ? -3.828 9.603 2.309 1.00 94.81 91 CYS A CA 1
ATOM 714 C C . CYS A 1 91 ? -3.911 9.956 3.796 1.00 94.81 91 CYS A C 1
ATOM 716 O O . CYS A 1 91 ? -4.607 10.897 4.183 1.00 94.81 91 CYS A O 1
ATOM 718 N N . ILE A 1 92 ? -3.189 9.209 4.628 1.00 94.69 92 ILE A N 1
ATOM 719 C CA . ILE A 1 92 ? -3.221 9.337 6.084 1.00 94.69 92 ILE A CA 1
ATOM 720 C C . ILE A 1 92 ? -1.848 9.791 6.569 1.00 94.69 92 ILE A C 1
ATOM 722 O O . ILE A 1 92 ? -0.850 9.107 6.371 1.00 94.69 92 ILE A O 1
ATOM 726 N N . LYS A 1 93 ? -1.808 10.938 7.253 1.00 92.38 93 LYS A N 1
ATOM 727 C CA . LYS A 1 93 ? -0.594 11.464 7.908 1.00 92.38 93 LYS A CA 1
ATOM 728 C C . LYS A 1 93 ? -0.602 11.285 9.428 1.00 92.38 93 LYS A C 1
ATOM 730 O O . LYS A 1 93 ? 0.426 11.446 10.080 1.00 92.38 93 LYS A O 1
ATOM 735 N N . SER A 1 94 ? -1.760 10.969 10.011 1.00 94.69 94 SER A N 1
ATOM 736 C CA . SER A 1 94 ? -1.894 10.779 11.456 1.00 94.69 94 SER A CA 1
ATOM 737 C C . SER A 1 94 ? -1.153 9.519 11.899 1.00 94.69 94 SER A C 1
ATOM 739 O O . SER A 1 94 ? -1.513 8.410 11.508 1.00 94.69 94 SER A O 1
ATOM 741 N N . LYS A 1 95 ? -0.150 9.680 12.772 1.00 95.75 95 LYS A N 1
ATOM 742 C CA . LYS A 1 95 ? 0.624 8.560 13.337 1.00 95.75 95 LYS A CA 1
ATOM 743 C C . LYS A 1 95 ? -0.269 7.537 14.047 1.00 95.75 95 LYS A C 1
ATOM 745 O O . LYS A 1 95 ? -0.010 6.342 13.962 1.00 95.75 95 LYS A O 1
ATOM 750 N N . LYS A 1 96 ? -1.333 7.997 14.719 1.00 95.94 96 LYS A N 1
ATOM 751 C CA . LYS A 1 96 ? -2.290 7.129 15.426 1.00 95.94 96 LYS A CA 1
ATOM 752 C C . LYS A 1 96 ? -3.088 6.265 14.445 1.00 95.94 96 LYS A C 1
ATOM 754 O O . LYS A 1 96 ? -3.208 5.066 14.660 1.00 95.94 96 LYS A O 1
ATOM 759 N N . ALA A 1 97 ? -3.562 6.861 13.351 1.00 96.06 97 ALA A N 1
ATOM 760 C CA . ALA A 1 97 ? -4.278 6.148 12.294 1.00 96.06 97 ALA A CA 1
ATOM 761 C C . ALA A 1 97 ? -3.371 5.166 11.535 1.00 96.06 97 ALA A C 1
ATOM 763 O O . ALA A 1 97 ? -3.770 4.033 11.286 1.00 96.06 97 ALA A O 1
ATOM 764 N N . LEU A 1 98 ? -2.126 5.557 11.241 1.00 96.88 98 LEU A N 1
ATOM 765 C CA . LEU A 1 98 ? -1.139 4.654 10.639 1.00 96.88 98 LEU A CA 1
ATOM 766 C C . LEU A 1 98 ? -0.823 3.465 11.554 1.00 96.88 98 LEU A C 1
ATOM 768 O O . LEU A 1 98 ? -0.761 2.336 11.083 1.00 96.88 98 LEU A O 1
ATOM 772 N N . LYS A 1 99 ? -0.660 3.695 12.865 1.00 97.69 99 LYS A N 1
ATOM 773 C CA . LYS A 1 99 ? -0.442 2.615 13.839 1.00 97.69 99 LYS A CA 1
ATOM 774 C C . LYS A 1 99 ? -1.623 1.642 13.879 1.00 97.69 99 LYS A C 1
ATOM 776 O O . LYS A 1 99 ? -1.392 0.439 13.917 1.00 97.69 99 LYS A O 1
ATOM 781 N N . LEU A 1 100 ? -2.854 2.158 13.844 1.00 97.56 100 LEU A N 1
ATOM 782 C CA . LEU A 1 100 ? -4.066 1.340 13.795 1.00 97.56 100 LEU A CA 1
ATOM 783 C C . LEU A 1 100 ? -4.087 0.452 12.543 1.00 97.56 100 LEU A C 1
ATOM 785 O O . LEU A 1 100 ? -4.189 -0.763 12.674 1.00 97.56 100 LEU A O 1
ATOM 789 N N . LEU A 1 101 ? -3.916 1.033 11.352 1.00 97.56 101 LEU A N 1
ATOM 790 C CA . LEU A 1 101 ? -3.908 0.264 10.104 1.00 97.56 101 LEU A CA 1
ATOM 791 C C . LEU A 1 101 ? -2.781 -0.770 10.076 1.00 97.56 101 LEU A C 1
ATOM 793 O O . LEU A 1 101 ? -3.028 -1.922 9.750 1.00 97.56 101 LEU A O 1
ATOM 797 N N . ASN A 1 102 ? -1.569 -0.395 10.495 1.00 97.44 102 ASN A N 1
ATOM 798 C CA . ASN A 1 102 ? -0.431 -1.315 10.542 1.00 97.44 102 ASN A CA 1
ATOM 799 C C . ASN A 1 102 ? -0.650 -2.487 11.505 1.00 97.44 102 ASN A C 1
ATOM 801 O O . ASN A 1 102 ? -0.183 -3.583 11.226 1.00 97.44 102 ASN A O 1
ATOM 805 N N . SER A 1 103 ? -1.368 -2.282 12.615 1.00 98.12 103 SER A N 1
ATOM 806 C CA . SER A 1 103 ? -1.707 -3.372 13.544 1.00 98.12 103 SER A CA 1
ATOM 807 C C . SER A 1 103 ? -2.724 -4.370 12.984 1.00 98.12 103 SER A C 1
ATOM 809 O O . SER A 1 103 ? -2.948 -5.406 13.596 1.00 98.12 103 SER A O 1
ATOM 811 N N . LYS A 1 104 ? -3.339 -4.040 11.845 1.00 97.75 104 LYS A N 1
ATOM 812 C CA . LYS A 1 104 ? -4.403 -4.797 11.188 1.00 97.75 104 LYS A CA 1
ATOM 813 C C . LYS A 1 104 ? -3.984 -5.385 9.841 1.00 97.75 104 LYS A C 1
ATOM 815 O O . LYS A 1 104 ? -4.828 -5.897 9.113 1.00 97.75 104 LYS A O 1
ATOM 820 N N . VAL A 1 105 ? -2.705 -5.273 9.485 1.00 97.56 105 VAL A N 1
ATOM 821 C CA . VAL A 1 105 ? -2.161 -5.826 8.241 1.00 97.56 105 VAL A CA 1
ATOM 822 C C . VAL A 1 105 ? -2.057 -7.342 8.362 1.00 97.56 105 VAL A C 1
ATOM 824 O O . VAL A 1 105 ? -1.454 -7.843 9.307 1.00 97.56 105 VAL A O 1
ATOM 827 N N . THR A 1 106 ? -2.604 -8.059 7.386 1.00 96.31 106 THR A N 1
ATOM 828 C CA . THR A 1 106 ? -2.537 -9.524 7.287 1.00 96.31 106 THR A CA 1
ATOM 829 C C . THR A 1 106 ? -1.491 -9.991 6.278 1.00 96.31 106 THR A C 1
ATOM 831 O O . THR A 1 106 ? -0.930 -11.071 6.441 1.00 96.31 106 THR A O 1
ATOM 834 N N . ALA A 1 107 ? -1.196 -9.180 5.257 1.00 96.00 107 ALA A N 1
ATOM 835 C CA . ALA A 1 107 ? -0.172 -9.467 4.256 1.00 96.00 107 ALA A CA 1
ATOM 836 C C . ALA A 1 107 ? 0.363 -8.182 3.602 1.00 96.00 107 ALA A C 1
ATOM 838 O O . ALA A 1 107 ? -0.340 -7.173 3.524 1.00 96.00 107 ALA A O 1
ATOM 839 N N . SER A 1 108 ? 1.594 -8.245 3.097 1.00 97.31 108 SER A N 1
ATOM 840 C CA . SER A 1 108 ? 2.279 -7.162 2.383 1.00 97.31 108 SER A CA 1
ATOM 841 C C . SER A 1 108 ? 2.866 -7.692 1.081 1.00 97.31 108 SER A C 1
ATOM 843 O O . SER A 1 108 ? 3.517 -8.735 1.086 1.00 97.31 108 SER A O 1
ATOM 845 N N . PHE A 1 109 ? 2.687 -6.943 -0.003 1.00 98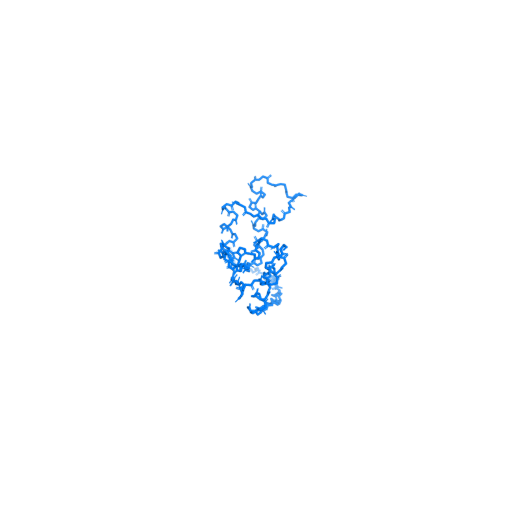.19 109 PHE A N 1
ATOM 846 C CA . PHE A 1 109 ? 3.188 -7.271 -1.336 1.00 98.19 109 PHE A CA 1
ATOM 847 C C . PHE A 1 109 ? 3.891 -6.058 -1.919 1.00 98.19 109 PHE A C 1
ATOM 849 O O . PHE A 1 109 ? 3.434 -4.930 -1.731 1.00 98.19 109 PHE A O 1
ATOM 856 N N . PHE A 1 110 ? 4.995 -6.289 -2.620 1.00 98.38 110 PHE A N 1
ATOM 857 C CA . PHE A 1 110 ? 5.786 -5.235 -3.241 1.00 98.38 110 PHE A CA 1
ATOM 858 C C . PHE A 1 110 ? 5.773 -5.394 -4.755 1.00 98.38 110 PHE A C 1
ATOM 860 O O . PHE A 1 110 ? 5.642 -6.499 -5.273 1.00 98.38 110 PHE A O 1
ATOM 867 N N . SER A 1 111 ? 5.953 -4.286 -5.467 1.00 98.19 111 SER A N 1
ATOM 868 C CA . SER A 1 111 ? 6.142 -4.322 -6.914 1.00 98.19 111 SER A CA 1
ATOM 869 C C . SER A 1 111 ? 7.342 -5.217 -7.283 1.00 98.19 111 SER A C 1
ATOM 871 O O . SER A 1 111 ? 8.451 -4.962 -6.799 1.00 98.19 111 SER A O 1
ATOM 873 N N . PRO A 1 112 ? 7.162 -6.244 -8.137 1.00 97.81 112 PRO A N 1
ATOM 874 C CA . PRO A 1 112 ? 8.198 -7.238 -8.432 1.00 97.81 112 PRO A CA 1
ATOM 875 C C . PRO A 1 112 ? 9.297 -6.708 -9.366 1.00 97.81 112 PRO A C 1
ATOM 877 O O . PRO A 1 112 ? 10.327 -7.354 -9.563 1.00 97.81 112 PRO A O 1
ATOM 880 N N . ARG A 1 113 ? 9.088 -5.535 -9.976 1.00 97.94 113 ARG A N 1
ATOM 881 C CA . ARG A 1 113 ? 10.010 -4.904 -10.928 1.00 97.94 113 ARG A CA 1
ATOM 882 C C . ARG A 1 113 ? 9.834 -3.388 -10.944 1.00 97.94 113 ARG A C 1
ATOM 884 O O . ARG A 1 113 ? 9.011 -2.833 -10.225 1.00 97.94 113 ARG A O 1
ATOM 891 N N . ASP A 1 114 ? 10.613 -2.715 -11.778 1.00 98.12 114 ASP A N 1
ATOM 892 C CA . ASP A 1 114 ? 10.463 -1.281 -12.018 1.00 98.12 114 ASP A CA 1
ATOM 893 C C . ASP A 1 114 ? 9.399 -1.015 -13.105 1.00 98.12 114 ASP A C 1
ATOM 895 O O . ASP A 1 114 ? 9.243 -1.832 -14.029 1.00 98.12 114 ASP A O 1
ATOM 899 N N . PRO A 1 115 ? 8.673 0.118 -13.035 1.00 97.88 115 PRO A N 1
ATOM 900 C CA . PRO A 1 115 ? 7.768 0.547 -14.093 1.00 97.88 115 PRO A CA 1
ATOM 901 C C . PRO A 1 115 ? 8.547 1.007 -15.329 1.00 97.88 115 PRO A C 1
ATOM 903 O O . PRO A 1 115 ? 9.720 1.374 -15.264 1.00 97.88 115 PRO A O 1
ATOM 906 N N . LYS A 1 116 ? 7.894 1.037 -16.490 1.00 97.06 116 LYS A N 1
ATOM 907 C CA . LYS A 1 116 ? 8.552 1.473 -17.724 1.00 97.06 116 LYS A CA 1
ATOM 908 C C . LYS A 1 116 ? 8.730 2.986 -17.722 1.00 97.06 116 LYS A C 1
ATOM 910 O O . LYS A 1 116 ? 7.770 3.757 -17.789 1.00 97.06 116 LYS A O 1
ATOM 915 N N . TRP A 1 117 ? 9.985 3.413 -17.720 1.00 96.75 117 TRP A N 1
ATOM 916 C CA . TRP A 1 117 ? 10.364 4.804 -17.904 1.00 96.75 117 TRP A CA 1
ATOM 917 C C . TRP A 1 117 ? 11.286 4.948 -19.111 1.00 96.75 117 TRP A C 1
ATOM 919 O O . TRP A 1 117 ? 12.300 4.263 -19.212 1.00 96.75 117 TRP A O 1
ATOM 929 N N . VAL A 1 118 ? 10.930 5.849 -20.024 1.00 93.69 118 VAL A N 1
ATOM 930 C CA . VAL A 1 118 ? 11.736 6.178 -21.203 1.00 93.69 118 VAL A CA 1
ATOM 931 C C . VAL A 1 118 ? 12.040 7.671 -21.146 1.00 93.69 118 VAL A C 1
ATOM 933 O O . VAL A 1 118 ? 11.085 8.451 -21.069 1.00 93.69 118 VAL A O 1
ATOM 936 N N . PRO A 1 119 ? 13.318 8.092 -21.182 1.00 91.50 119 PRO A N 1
ATOM 937 C CA . PRO A 1 119 ? 13.663 9.503 -21.258 1.00 91.50 119 PRO A CA 1
ATOM 938 C C . PRO A 1 119 ? 12.973 10.148 -22.460 1.00 91.50 119 PRO A C 1
ATOM 940 O O . PRO A 1 119 ? 13.092 9.661 -23.585 1.00 91.50 119 PRO A O 1
ATOM 943 N N . LYS A 1 120 ? 12.265 11.258 -22.245 1.00 83.06 120 LYS A N 1
ATOM 944 C CA . LYS A 1 120 ? 11.842 12.097 -23.369 1.00 83.06 120 LYS A CA 1
ATOM 945 C C . LYS A 1 120 ? 13.098 12.731 -23.965 1.00 83.06 120 LYS A C 1
ATOM 947 O O . LYS A 1 120 ? 13.725 13.554 -23.303 1.00 83.06 120 LYS A O 1
ATOM 952 N N . MET A 1 121 ? 13.483 12.315 -25.170 1.00 74.62 121 MET A N 1
ATOM 953 C CA . MET A 1 121 ? 14.480 13.045 -25.951 1.00 74.62 121 MET A CA 1
ATOM 954 C C . MET A 1 121 ? 13.841 14.365 -26.396 1.00 74.62 121 MET A C 1
ATOM 956 O O . MET A 1 121 ? 12.737 14.351 -26.945 1.00 74.62 121 MET A O 1
ATOM 960 N N . CYS A 1 122 ? 14.492 15.477 -26.055 1.00 57.56 122 CYS A N 1
ATOM 961 C CA . CYS A 1 122 ? 14.143 16.811 -26.536 1.00 57.56 122 CYS A CA 1
ATOM 962 C C . CYS A 1 122 ? 14.604 16.994 -27.982 1.00 57.56 122 CYS A C 1
ATOM 964 O O . CYS A 1 122 ? 15.683 16.450 -28.313 1.00 57.56 122 CYS A O 1
#

InterPro domains:
  IPR004993 GH3 family [PTHR31901] (27-112)
  IPR055378 GH3, C-terminal domain [PF23572] (21-95)

Sequence (122 aa):
MDGKKLEYKGEEAVKREAENENTVVVDGSVLEECCIAVEEQLDYIYKRCRSHDKSVGPLEIRVVEPGSFDSLMDLFISQGASINQYKTPRCIKSKKALKLLNSKVTASFFSPRDP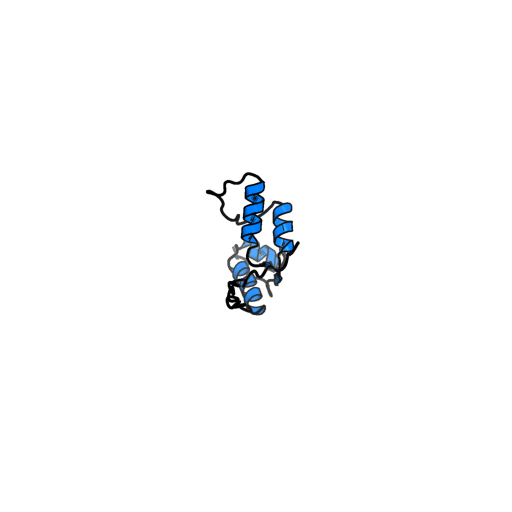KWVPKMC

Radius of gyration: 24.96 Å; chains: 1; bounding box: 58×45×82 Å

pLDDT: mean 84.56, std 22.01, range [30.25, 98.56]

Secondary structure (DSSP, 8-state):
---------------------------HHHHHHHHHHHHHHS-HHHHHHHHTS--S---EEEEE-TTHHHHHHHHHHTTT--GGG----SS---HHHHHHHHTTEEEEEE-SS---------